Protein AF-A0A9E6JP73-F1 (afdb_monomer_lite)

Structure (mmCIF, N/CA/C/O backbone):
data_AF-A0A9E6JP73-F1
#
_entry.id   AF-A0A9E6JP73-F1
#
loop_
_atom_site.group_PDB
_atom_site.id
_atom_site.type_symbol
_atom_site.label_atom_id
_atom_site.label_alt_id
_atom_site.label_comp_id
_atom_site.label_asym_id
_atom_site.label_entity_id
_atom_site.label_seq_id
_atom_site.pdbx_PDB_ins_code
_atom_site.Cartn_x
_atom_site.Cartn_y
_atom_site.Cartn_z
_atom_site.occupancy
_atom_site.B_iso_or_equiv
_atom_site.auth_seq_id
_atom_site.auth_comp_id
_atom_site.auth_asym_id
_atom_site.auth_atom_id
_atom_site.pdbx_PDB_model_num
ATOM 1 N N . MET A 1 1 ? -28.895 -33.924 18.193 1.00 54.66 1 MET A N 1
ATOM 2 C CA . MET A 1 1 ? -29.326 -32.938 17.180 1.00 54.66 1 MET A CA 1
ATOM 3 C C . MET A 1 1 ? -28.759 -31.602 17.614 1.00 54.66 1 MET A C 1
ATOM 5 O O . MET A 1 1 ? -28.974 -31.244 18.760 1.00 54.66 1 MET A O 1
ATOM 9 N N . ILE A 1 2 ? -27.958 -30.942 16.778 1.00 69.50 2 ILE A N 1
ATOM 10 C CA . ILE A 1 2 ? -27.460 -29.594 17.080 1.00 69.50 2 ILE A CA 1
ATOM 11 C C . ILE A 1 2 ? -28.589 -28.633 16.706 1.00 69.50 2 ILE A C 1
ATOM 13 O O . ILE A 1 2 ? -29.027 -28.636 15.554 1.00 69.50 2 ILE A O 1
ATOM 17 N N . GLU A 1 3 ? -29.104 -27.882 17.678 1.00 80.12 3 GLU A N 1
ATOM 18 C CA . GLU A 1 3 ? -30.056 -26.805 17.409 1.00 80.12 3 GLU A CA 1
ATOM 19 C C . GLU A 1 3 ? -29.406 -25.773 16.484 1.00 80.12 3 GLU A C 1
ATOM 21 O O . GLU A 1 3 ? -28.253 -25.378 16.674 1.00 80.12 3 GLU A O 1
ATOM 26 N N . LYS A 1 4 ? -30.131 -25.364 15.439 1.00 83.00 4 LYS A N 1
ATOM 27 C CA . LYS A 1 4 ? -29.677 -24.290 14.555 1.00 83.00 4 LYS A CA 1
ATOM 28 C C . LYS A 1 4 ? -29.639 -22.989 15.353 1.00 83.00 4 LYS A C 1
ATOM 30 O O . LYS A 1 4 ? -30.662 -22.579 15.891 1.00 83.00 4 LYS A O 1
ATOM 35 N N . LEU A 1 5 ? -28.473 -22.346 15.386 1.00 87.75 5 LEU A N 1
ATOM 36 C CA . LEU A 1 5 ? -28.318 -21.019 15.966 1.00 87.75 5 LEU A CA 1
ATOM 37 C C . LEU A 1 5 ? -29.111 -20.005 15.132 1.00 87.75 5 LEU A C 1
ATOM 39 O O . LEU A 1 5 ? -28.959 -19.949 13.910 1.00 87.75 5 LEU A O 1
ATOM 43 N N . ASP A 1 6 ? -29.937 -19.201 15.791 1.00 92.69 6 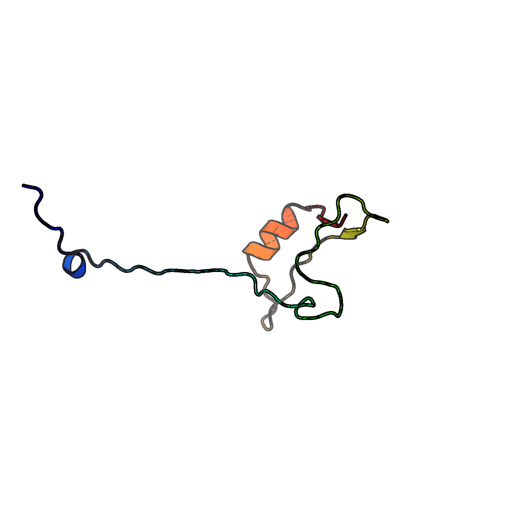ASP A N 1
ATOM 44 C CA . ASP A 1 6 ? -30.576 -18.053 15.163 1.00 92.69 6 ASP A CA 1
ATOM 45 C C . ASP A 1 6 ? -29.580 -16.888 15.089 1.00 92.69 6 ASP A C 1
ATOM 47 O O . ASP A 1 6 ? -29.308 -16.187 16.063 1.00 92.69 6 ASP A O 1
ATOM 51 N N . TYR A 1 7 ? -29.007 -16.695 13.905 1.00 92.88 7 TYR A N 1
ATOM 52 C CA . TYR A 1 7 ? -28.014 -15.654 13.658 1.00 92.88 7 TYR A CA 1
ATOM 53 C C . TYR A 1 7 ? -28.576 -14.234 13.783 1.00 92.88 7 TYR A C 1
ATOM 55 O O . TYR A 1 7 ? -27.815 -13.307 14.066 1.00 92.88 7 TYR A O 1
ATOM 63 N N . GLN A 1 8 ? -29.886 -14.054 13.586 1.00 92.94 8 GLN A N 1
ATOM 64 C CA . GLN A 1 8 ? -30.515 -12.743 13.681 1.00 92.94 8 GLN A CA 1
ATOM 65 C C . GLN A 1 8 ? -30.626 -12.299 15.141 1.00 92.94 8 GLN A C 1
ATOM 67 O O . GLN A 1 8 ? -30.218 -11.182 15.460 1.00 92.94 8 GLN A O 1
ATOM 72 N N . SER A 1 9 ? -31.111 -13.163 16.042 1.00 94.75 9 SER A N 1
ATOM 73 C CA . SER A 1 9 ? -31.124 -12.848 17.481 1.00 94.75 9 SER A CA 1
ATOM 74 C C . SER A 1 9 ? -29.723 -12.763 18.085 1.00 94.75 9 SER A C 1
ATOM 76 O O . SER A 1 9 ? -29.508 -11.975 19.003 1.00 94.75 9 SER A O 1
ATOM 78 N N . ALA A 1 10 ? -28.749 -13.494 17.532 1.00 93.19 10 ALA A N 1
ATOM 79 C CA . ALA A 1 10 ? -27.341 -13.358 17.902 1.00 93.19 10 ALA A CA 1
ATOM 80 C C . ALA A 1 10 ? -26.697 -12.038 17.426 1.00 93.19 10 ALA A C 1
ATOM 82 O O . ALA A 1 10 ? -25.556 -11.757 17.792 1.00 93.19 10 ALA A O 1
ATOM 83 N N . GLY A 1 11 ? -27.394 -11.235 16.609 1.00 96.12 11 GLY A N 1
ATOM 84 C CA . GLY A 1 11 ? -26.883 -9.962 16.099 1.00 96.12 11 GLY A CA 1
ATOM 85 C C . GLY A 1 11 ? -25.691 -10.124 15.155 1.00 96.12 11 GLY A C 1
ATOM 86 O O . GLY A 1 11 ? -24.798 -9.277 15.148 1.00 96.12 11 GLY A O 1
ATOM 87 N N . LEU A 1 12 ? -25.639 -11.220 14.387 1.00 95.62 12 LEU A N 1
ATOM 88 C CA . LEU A 1 12 ? -24.524 -11.484 13.483 1.00 95.62 12 LEU A CA 1
ATOM 89 C C . LEU A 1 12 ? -24.449 -10.416 12.384 1.00 95.62 12 LEU A C 1
ATOM 91 O O . LEU A 1 12 ? -25.373 -10.252 11.590 1.00 95.62 12 LEU A O 1
ATOM 95 N N . ILE A 1 13 ? -23.294 -9.761 12.289 1.00 96.12 13 ILE A N 1
ATOM 96 C CA . ILE A 1 13 ? -22.920 -8.878 11.184 1.00 96.12 13 ILE A CA 1
ATOM 97 C C . ILE A 1 13 ? -21.660 -9.465 10.549 1.00 96.12 13 ILE A C 1
ATOM 99 O O . ILE A 1 13 ? -20.685 -9.744 11.245 1.00 96.12 13 ILE A O 1
ATOM 103 N N . SER A 1 14 ? -21.681 -9.676 9.234 1.00 95.44 14 SER A N 1
ATOM 104 C CA . SER A 1 14 ? -20.556 -10.248 8.492 1.00 95.44 14 SER A CA 1
ATOM 105 C C . SER A 1 14 ? -20.268 -9.428 7.239 1.00 95.44 14 SER A C 1
ATOM 107 O O . SER A 1 14 ? -21.187 -8.923 6.597 1.00 95.44 14 SER A O 1
ATOM 109 N N . GLY A 1 15 ? -18.984 -9.297 6.910 1.00 96.81 15 GLY A N 1
ATOM 110 C CA . GLY A 1 15 ? -18.493 -8.674 5.687 1.00 96.81 15 GLY A CA 1
ATOM 111 C C . GLY A 1 15 ? -17.577 -9.636 4.936 1.00 96.81 15 GLY A C 1
ATOM 112 O O . GLY A 1 15 ? -16.894 -10.456 5.550 1.00 96.81 15 GLY A O 1
ATOM 113 N N . LEU A 1 16 ? -17.572 -9.531 3.609 1.00 97.56 16 LEU A N 1
ATOM 114 C CA . LEU A 1 16 ? -16.698 -10.291 2.722 1.00 97.56 16 LEU A CA 1
ATOM 115 C C . LEU A 1 16 ? -15.885 -9.313 1.875 1.00 97.56 16 LEU A C 1
ATOM 117 O O . LEU A 1 16 ? -16.454 -8.425 1.243 1.00 97.56 16 LEU A O 1
ATOM 121 N N . GLU A 1 17 ? -14.572 -9.511 1.832 1.00 97.88 17 GLU A N 1
ATOM 122 C CA . GLU A 1 17 ? -13.653 -8.735 1.003 1.00 97.88 17 GLU A CA 1
ATOM 123 C C . GLU A 1 17 ? -12.914 -9.672 0.043 1.00 97.88 17 GLU A C 1
ATOM 125 O O . GLU A 1 17 ? -12.409 -10.719 0.449 1.00 97.88 17 GLU A O 1
ATOM 130 N N . VAL A 1 18 ? -12.880 -9.315 -1.243 1.00 98.06 18 VAL A N 1
ATOM 131 C CA . VAL A 1 18 ? -12.294 -10.142 -2.307 1.00 98.06 18 VAL A CA 1
ATOM 132 C C . VAL A 1 18 ? -11.346 -9.293 -3.143 1.00 98.06 18 VAL A C 1
ATOM 134 O O . VAL A 1 18 ? -11.726 -8.233 -3.635 1.00 98.06 18 VAL A O 1
ATOM 137 N N . HIS A 1 19 ? -10.117 -9.776 -3.327 1.00 97.88 19 HIS A N 1
ATOM 138 C CA . HIS A 1 19 ? -9.101 -9.155 -4.181 1.00 97.88 19 HIS A CA 1
ATOM 139 C C . HIS A 1 19 ? -8.808 -10.080 -5.364 1.00 97.88 19 HIS A C 1
ATOM 141 O O . HIS A 1 19 ? -8.571 -11.269 -5.171 1.00 97.88 19 HIS A O 1
ATOM 147 N N . GLN A 1 20 ? -8.807 -9.537 -6.585 1.00 96.69 20 GLN A N 1
ATOM 148 C CA . GLN A 1 20 ? -8.533 -10.282 -7.818 1.00 96.69 20 GLN A CA 1
ATOM 149 C C . GLN A 1 20 ? -7.631 -9.459 -8.741 1.00 96.69 20 GLN A C 1
A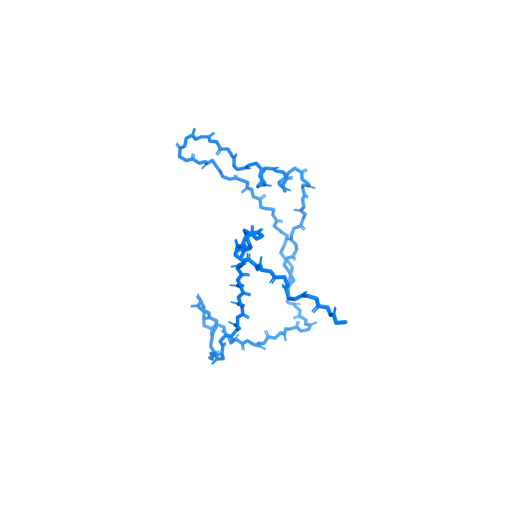TOM 151 O O . GLN A 1 20 ? -7.929 -8.306 -9.051 1.00 96.69 20 GLN A O 1
ATOM 156 N N . GLN A 1 21 ? -6.549 -10.066 -9.229 1.00 95.94 21 GLN A N 1
ATOM 157 C CA . GLN A 1 21 ? -5.727 -9.462 -10.277 1.00 95.94 21 GLN A CA 1
ATOM 158 C C . GLN A 1 21 ? -6.419 -9.591 -11.640 1.00 95.94 21 GLN A C 1
ATOM 160 O O . GLN A 1 21 ? -6.948 -10.652 -11.985 1.00 95.94 21 GLN A O 1
ATOM 165 N N . LEU A 1 22 ? -6.402 -8.514 -12.428 1.00 95.06 22 LEU A N 1
ATOM 166 C CA . LEU A 1 22 ? -6.922 -8.522 -13.794 1.00 95.06 22 LEU A CA 1
ATOM 167 C C . LEU A 1 22 ? -5.862 -9.046 -14.766 1.00 95.06 22 LEU A C 1
ATOM 169 O O . LEU A 1 22 ? -4.695 -8.665 -14.687 1.00 95.06 22 LEU A O 1
ATOM 173 N N . LEU A 1 23 ? -6.288 -9.870 -15.723 1.00 95.31 23 LEU A N 1
ATOM 174 C CA . LEU A 1 23 ? -5.434 -10.333 -16.813 1.00 95.31 23 LEU A CA 1
ATOM 175 C C . LEU A 1 23 ? -5.376 -9.271 -17.919 1.00 95.31 23 LEU A C 1
ATOM 177 O O . LEU A 1 23 ? -6.076 -9.355 -18.927 1.00 95.31 23 LEU A O 1
ATOM 181 N N . THR A 1 24 ? -4.567 -8.238 -17.705 1.00 96.62 24 THR A N 1
ATOM 182 C CA . THR A 1 24 ? -4.305 -7.178 -18.688 1.00 96.62 24 THR A CA 1
ATOM 183 C C . THR A 1 24 ? -2.923 -7.340 -19.313 1.00 96.62 24 THR A C 1
ATOM 185 O O . THR A 1 24 ? -2.028 -7.941 -18.728 1.00 96.62 24 THR A O 1
ATOM 188 N N . ALA A 1 25 ? -2.717 -6.771 -20.504 1.00 96.88 25 ALA A N 1
ATOM 189 C CA . ALA A 1 25 ? -1.396 -6.765 -21.137 1.00 96.88 25 ALA A CA 1
ATOM 190 C C . ALA A 1 25 ? -0.388 -5.876 -20.382 1.00 96.88 25 ALA A C 1
ATOM 192 O O . ALA A 1 25 ? 0.796 -6.198 -20.321 1.00 96.88 25 ALA A O 1
ATOM 193 N N . HIS A 1 26 ? -0.854 -4.773 -19.783 1.00 97.56 26 HIS A N 1
ATOM 194 C CA . HIS A 1 26 ? -0.026 -3.796 -19.073 1.00 97.56 26 HIS A CA 1
ATOM 195 C C . HIS A 1 26 ? -0.562 -3.496 -17.668 1.00 97.56 26 HIS A C 1
ATOM 197 O O . HIS A 1 26 ? -1.746 -3.713 -17.391 1.00 97.56 26 HIS A O 1
ATOM 203 N N . LYS A 1 27 ? 0.307 -2.986 -16.785 1.00 96.44 27 LYS A N 1
ATOM 204 C CA . LYS A 1 27 ? -0.068 -2.502 -15.444 1.00 96.44 27 LYS A CA 1
ATOM 205 C C . LYS A 1 27 ? -1.024 -1.301 -15.537 1.00 96.44 27 LYS A C 1
ATOM 207 O O . LYS A 1 27 ? -1.081 -0.608 -16.544 1.00 96.44 27 LYS A O 1
ATOM 212 N N . LEU A 1 28 ? -1.751 -1.022 -14.453 1.00 97.06 28 LEU A N 1
ATOM 213 C CA . LEU A 1 28 ? -2.834 -0.027 -14.448 1.00 97.06 28 LEU A CA 1
ATOM 214 C C . LEU A 1 28 ? -2.377 1.412 -14.760 1.00 97.06 28 LEU A C 1
ATOM 216 O O . LEU A 1 28 ? -3.082 2.141 -15.449 1.00 97.06 28 LEU A O 1
ATOM 220 N N . PHE A 1 29 ? -1.198 1.818 -14.278 1.00 97.56 29 PHE A N 1
ATOM 221 C CA . PHE A 1 29 ? -0.705 3.200 -14.389 1.00 97.56 29 PHE A CA 1
ATOM 222 C C . PHE A 1 29 ? 0.612 3.333 -15.166 1.00 97.56 29 PHE A C 1
ATOM 224 O O . PHE A 1 29 ? 1.258 4.378 -15.128 1.00 97.56 29 PHE A O 1
ATOM 231 N N . CYS A 1 30 ? 1.037 2.286 -15.876 1.00 97.38 30 CYS A N 1
ATOM 232 C CA . CYS A 1 30 ? 2.207 2.351 -16.747 1.00 97.38 30 CYS A CA 1
ATOM 233 C C . CYS A 1 30 ? 2.105 1.343 -17.896 1.00 97.38 30 CYS A C 1
ATOM 235 O O . CYS A 1 30 ? 1.273 0.445 -17.892 1.00 97.38 30 CYS A O 1
ATOM 237 N N . ARG A 1 31 ? 2.987 1.470 -18.891 1.00 97.12 31 ARG A N 1
ATOM 238 C CA . ARG A 1 31 ? 3.025 0.566 -20.055 1.00 97.12 31 ARG A CA 1
ATOM 239 C C . ARG A 1 31 ? 3.820 -0.721 -19.803 1.00 97.12 31 ARG A C 1
ATOM 241 O O . ARG A 1 31 ? 4.048 -1.488 -20.733 1.00 97.12 31 ARG A O 1
ATOM 248 N N . CYS A 1 32 ? 4.269 -0.968 -18.574 1.00 95.25 32 CYS A N 1
ATOM 249 C CA . CYS A 1 32 ? 5.008 -2.185 -18.256 1.00 95.25 32 CYS A CA 1
ATOM 250 C C . CYS A 1 32 ? 4.087 -3.407 -18.380 1.00 95.25 32 CYS A C 1
ATOM 252 O O . CYS A 1 32 ? 2.920 -3.304 -17.991 1.00 95.25 32 CYS A O 1
ATOM 254 N N . PRO A 1 33 ? 4.586 -4.552 -18.875 1.00 94.88 33 PRO A N 1
ATOM 255 C CA . PRO A 1 33 ? 3.817 -5.791 -18.899 1.00 94.88 33 PRO A CA 1
ATOM 256 C C . PRO A 1 33 ? 3.335 -6.179 -17.491 1.00 94.88 33 PRO A C 1
ATOM 258 O O . PRO A 1 33 ? 4.063 -6.019 -16.505 1.00 94.88 33 PRO A O 1
ATOM 261 N N . ALA A 1 34 ? 2.091 -6.650 -17.388 1.00 95.06 34 ALA A N 1
ATOM 262 C CA . ALA A 1 34 ? 1.540 -7.182 -16.141 1.00 95.06 34 ALA A CA 1
ATOM 263 C C . ALA A 1 34 ? 1.874 -8.677 -15.983 1.00 95.06 34 ALA A C 1
ATOM 265 O O . ALA A 1 34 ? 2.168 -9.361 -16.959 1.00 95.06 34 ALA A O 1
ATOM 266 N N . GLY A 1 35 ? 1.850 -9.182 -14.747 1.00 88.62 35 GLY A N 1
ATOM 267 C CA . GLY A 1 35 ? 2.077 -10.605 -14.451 1.00 88.62 35 GLY A CA 1
ATOM 268 C C . GLY A 1 35 ? 3.520 -11.099 -14.613 1.00 88.62 35 GLY A C 1
ATOM 269 O O . GLY A 1 35 ? 3.767 -12.283 -14.413 1.00 88.62 35 GLY A O 1
ATOM 270 N N . LEU A 1 36 ? 4.470 -10.222 -14.953 1.00 85.50 36 LEU A N 1
ATOM 271 C CA . LEU A 1 36 ? 5.891 -10.561 -14.977 1.00 85.50 36 LEU A CA 1
ATOM 2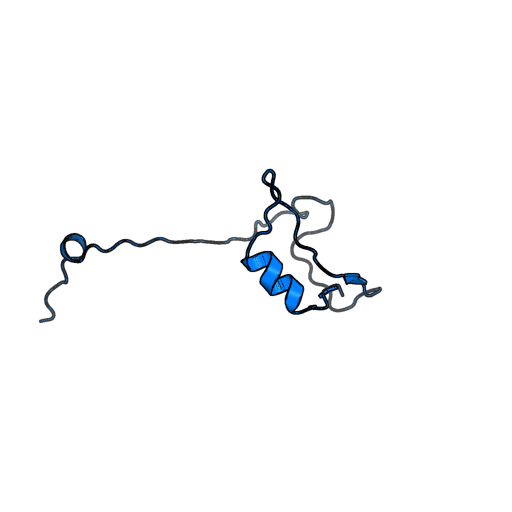72 C C . LEU A 1 36 ? 6.532 -10.293 -13.615 1.00 85.50 36 LEU A C 1
ATOM 274 O O . LEU A 1 36 ? 6.451 -9.179 -13.091 1.00 85.50 36 LEU A O 1
ATOM 278 N N . TYR A 1 37 ? 7.200 -11.317 -13.096 1.00 83.75 37 TYR A N 1
ATOM 279 C CA . TYR A 1 37 ? 8.058 -11.260 -11.921 1.00 83.75 37 TYR A CA 1
ATOM 280 C C . TYR A 1 37 ? 9.498 -11.468 -12.385 1.00 83.75 37 TYR A C 1
ATOM 282 O O . TYR A 1 37 ? 9.750 -12.283 -13.271 1.00 83.75 37 TYR A O 1
ATOM 290 N N . THR A 1 38 ? 10.420 -10.681 -11.846 1.00 81.94 38 THR A N 1
ATOM 291 C CA . THR A 1 38 ? 11.839 -10.723 -12.203 1.00 81.94 38 THR A CA 1
ATOM 292 C C . THR A 1 38 ? 12.620 -11.430 -11.104 1.00 81.94 38 THR A C 1
ATOM 294 O O . THR A 1 38 ? 12.449 -11.102 -9.933 1.00 81.94 38 THR A O 1
ATOM 297 N N . ASP A 1 39 ? 13.498 -12.359 -11.482 1.00 87.19 39 ASP A N 1
ATOM 298 C CA . ASP A 1 39 ? 14.385 -13.066 -10.541 1.00 87.19 39 ASP A CA 1
ATOM 299 C C . ASP A 1 39 ? 15.712 -12.321 -10.305 1.00 87.19 39 ASP A C 1
ATOM 301 O O . ASP A 1 39 ? 16.494 -12.681 -9.427 1.00 87.19 39 ASP A O 1
ATOM 305 N N . SER A 1 40 ? 15.973 -11.284 -11.103 1.00 92.19 40 SER A N 1
ATOM 306 C CA . SER A 1 40 ? 17.148 -10.420 -11.020 1.00 92.19 40 SER A CA 1
ATOM 307 C C . SER A 1 40 ? 16.760 -8.957 -11.200 1.00 92.19 40 SER A C 1
ATOM 309 O O . SER A 1 40 ? 15.771 -8.649 -11.871 1.00 92.19 40 SER A O 1
ATOM 311 N N . HIS A 1 41 ? 17.583 -8.065 -10.664 1.00 91.25 41 HIS A N 1
ATOM 312 C CA . HIS A 1 41 ? 17.395 -6.623 -10.682 1.00 91.25 41 HIS A CA 1
ATOM 313 C C . HIS A 1 41 ? 18.658 -5.887 -11.130 1.00 91.25 41 HIS A C 1
ATOM 315 O O . HIS A 1 41 ? 19.780 -6.313 -10.867 1.00 91.25 41 HIS A O 1
ATOM 321 N N . ASP A 1 42 ? 18.466 -4.759 -11.813 1.00 94.31 42 ASP A N 1
ATOM 322 C CA . ASP A 1 42 ? 19.569 -3.937 -12.326 1.00 94.31 42 ASP A CA 1
ATOM 323 C C . ASP A 1 42 ? 20.122 -2.958 -11.275 1.00 94.31 42 ASP A C 1
ATOM 325 O O . ASP A 1 42 ? 21.179 -2.353 -11.468 1.00 94.31 42 ASP A O 1
ATOM 329 N N . GLY A 1 43 ? 19.413 -2.764 -10.161 1.00 94.50 43 GLY A N 1
ATOM 330 C CA . GLY A 1 43 ? 19.835 -1.875 -9.087 1.00 94.50 43 GLY A CA 1
ATOM 331 C C . GLY A 1 43 ? 18.855 -1.853 -7.923 1.00 94.50 43 GLY A C 1
ATOM 332 O O . GLY A 1 43 ? 17.760 -2.388 -8.007 1.00 94.50 43 GLY A O 1
ATOM 333 N N . GLU A 1 44 ? 19.256 -1.199 -6.836 1.00 95.94 44 GLU A N 1
ATOM 334 C CA . GLU A 1 44 ? 18.495 -1.161 -5.586 1.00 95.94 44 GLU A CA 1
ATOM 335 C C . GLU A 1 44 ? 18.183 0.280 -5.185 1.00 95.94 44 GLU A C 1
ATOM 337 O O . GLU A 1 44 ? 18.998 1.192 -5.365 1.00 95.94 44 GLU A O 1
ATOM 342 N N . VAL A 1 45 ? 16.997 0.499 -4.614 1.00 97.69 45 VAL A N 1
ATOM 343 C CA . VAL A 1 45 ? 16.565 1.825 -4.157 1.00 97.69 45 VAL A CA 1
ATOM 344 C C . VAL A 1 45 ? 16.065 1.759 -2.720 1.00 97.69 45 VAL A C 1
ATOM 346 O O . VAL A 1 45 ? 14.980 1.247 -2.448 1.00 97.69 45 VAL A O 1
ATOM 349 N N . LEU A 1 46 ? 16.817 2.374 -1.804 1.00 97.81 46 LEU A N 1
ATOM 350 C CA . LEU A 1 46 ? 16.392 2.595 -0.423 1.00 97.81 46 LEU A CA 1
ATOM 351 C C . LEU A 1 46 ? 15.458 3.810 -0.323 1.00 97.81 46 LEU A C 1
ATOM 353 O O . LEU A 1 46 ? 15.784 4.921 -0.760 1.00 97.81 46 LEU A O 1
ATOM 357 N N . ARG A 1 47 ? 14.293 3.618 0.298 1.00 97.88 47 ARG A N 1
ATOM 358 C CA . ARG A 1 47 ? 13.307 4.664 0.586 1.00 97.88 47 ARG A CA 1
ATOM 359 C C . ARG A 1 47 ? 12.875 4.634 2.050 1.00 97.88 47 ARG A C 1
ATOM 361 O O . ARG A 1 47 ? 12.881 3.599 2.705 1.00 97.88 47 ARG A O 1
ATOM 368 N N . HIS A 1 48 ? 12.422 5.794 2.515 1.00 96.56 48 HIS A N 1
ATOM 369 C CA . HIS A 1 48 ? 11.762 5.973 3.803 1.00 96.56 48 HIS A CA 1
ATOM 370 C C . HIS A 1 48 ? 10.421 6.660 3.569 1.00 96.56 48 HIS A C 1
ATOM 372 O O . HIS A 1 48 ? 10.380 7.732 2.956 1.00 96.56 48 HIS A O 1
ATOM 378 N N . MET A 1 49 ? 9.337 6.064 4.061 1.00 95.44 49 MET A N 1
ATOM 379 C CA . MET A 1 49 ? 8.034 6.729 4.064 1.00 95.44 49 MET A CA 1
ATOM 380 C C . MET A 1 49 ? 8.000 7.793 5.158 1.00 95.44 49 MET A C 1
ATOM 382 O O . MET A 1 49 ? 8.683 7.673 6.175 1.00 95.44 49 MET A O 1
ATOM 386 N N . ARG A 1 50 ? 7.215 8.849 4.947 1.00 94.88 50 ARG A N 1
ATOM 387 C CA . ARG A 1 50 ? 7.013 9.928 5.919 1.00 94.88 50 ARG A CA 1
ATOM 388 C C . ARG A 1 50 ? 5.517 10.161 6.096 1.00 94.88 50 ARG A C 1
ATOM 390 O O . ARG A 1 50 ? 4.806 10.150 5.092 1.00 94.88 50 ARG A O 1
ATOM 397 N N . PRO A 1 51 ? 5.040 10.390 7.326 1.00 95.44 51 PRO A N 1
ATOM 398 C CA . PRO A 1 51 ? 3.660 10.778 7.539 1.00 95.44 51 PRO A CA 1
ATOM 399 C C . PRO A 1 51 ? 3.455 12.199 7.001 1.00 95.44 51 PRO A C 1
ATOM 401 O O . PRO A 1 51 ? 4.381 13.014 6.969 1.00 95.44 51 PRO A O 1
ATOM 404 N N . THR A 1 52 ? 2.238 12.497 6.569 1.00 94.44 52 THR A N 1
ATOM 405 C CA . THR A 1 52 ? 1.847 13.828 6.097 1.00 94.44 52 THR A CA 1
ATOM 406 C C . THR A 1 52 ? 0.794 14.400 7.033 1.00 94.44 52 THR A C 1
ATOM 408 O O . THR A 1 52 ? -0.000 13.652 7.600 1.00 94.44 52 THR A O 1
ATOM 411 N N . LEU A 1 53 ? 0.830 15.718 7.222 1.00 95.75 53 LEU A N 1
ATOM 412 C CA . LEU A 1 53 ? -0.176 16.433 7.997 1.00 95.75 53 LEU A CA 1
ATOM 413 C C . LEU A 1 53 ? -1.519 16.394 7.266 1.00 95.75 53 LEU A C 1
ATOM 415 O O . LEU A 1 53 ? -1.576 16.576 6.049 1.00 95.75 53 LEU A O 1
ATOM 419 N N . SER A 1 54 ? -2.590 16.190 8.022 1.00 93.31 54 SER A N 1
ATOM 420 C CA . SER A 1 54 ? -3.952 16.413 7.557 1.00 93.31 54 SER A CA 1
ATOM 421 C C . SER A 1 54 ? -4.214 17.906 7.345 1.00 93.31 54 SER A C 1
ATOM 423 O O . SER A 1 54 ? -3.423 18.763 7.746 1.00 93.31 54 SER A O 1
ATOM 425 N N . GLU A 1 55 ? -5.368 18.229 6.763 1.00 93.75 55 GLU A N 1
ATOM 426 C CA . GLU A 1 55 ? -5.828 19.616 6.613 1.00 93.7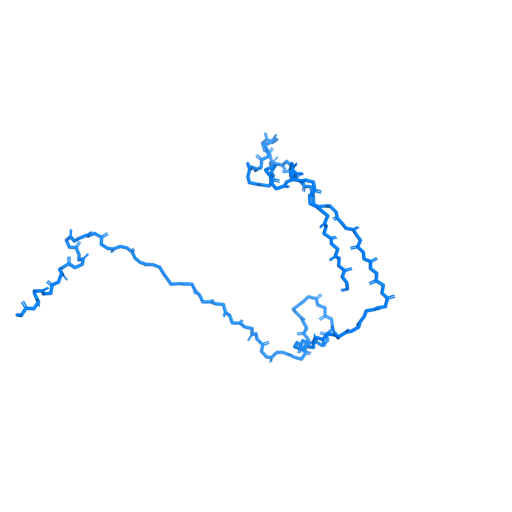5 55 GLU A CA 1
ATOM 427 C C . GLU A 1 55 ? -5.909 20.367 7.956 1.00 93.75 55 GLU A C 1
ATOM 429 O O . GLU A 1 55 ? -5.716 21.579 7.996 1.00 93.75 55 GLU A O 1
ATOM 434 N N . LEU A 1 56 ? -6.132 19.649 9.065 1.00 93.31 56 LEU A N 1
ATOM 435 C CA . LEU A 1 56 ? -6.181 20.200 10.425 1.00 93.31 56 LEU A CA 1
ATOM 436 C C . LEU A 1 56 ? -4.811 20.224 11.122 1.00 93.31 56 LEU A C 1
ATOM 438 O O . LEU A 1 56 ? -4.718 20.592 12.290 1.00 93.31 56 LEU A O 1
ATOM 442 N N . GLY A 1 57 ? -3.739 19.844 10.422 1.00 91.94 57 GLY A N 1
ATOM 443 C CA . GLY A 1 57 ? -2.390 19.813 10.984 1.00 91.94 57 GLY A CA 1
ATOM 444 C C . GLY A 1 57 ? -2.134 18.621 11.908 1.00 91.94 57 GLY A C 1
ATOM 445 O O . GLY A 1 57 ? -1.217 18.669 12.727 1.00 91.94 57 GLY A O 1
ATOM 446 N N . GLU A 1 58 ? -2.913 17.548 11.783 1.00 94.25 58 GLU A N 1
ATOM 447 C CA . GLU A 1 58 ? -2.757 16.337 12.590 1.00 94.25 58 GLU A CA 1
ATOM 448 C C . GLU A 1 58 ? -2.116 15.213 11.774 1.00 94.25 58 GLU A C 1
ATOM 450 O O . GLU A 1 58 ? -2.340 15.092 10.571 1.00 94.25 58 GLU A O 1
ATOM 455 N N . TYR A 1 59 ? -1.323 14.363 12.423 1.00 92.81 59 TYR A N 1
ATOM 456 C CA . TYR A 1 59 ? -0.812 13.145 11.798 1.00 92.81 59 TYR A CA 1
ATOM 457 C C . TYR A 1 59 ? -1.724 11.964 12.107 1.00 92.81 59 TYR A C 1
ATOM 459 O O . TYR A 1 59 ? -2.163 11.800 13.245 1.00 92.81 59 TYR A O 1
ATOM 467 N N . ASP A 1 60 ? -1.917 11.086 11.124 1.00 95.06 60 ASP A N 1
ATOM 468 C CA . ASP A 1 60 ? -2.510 9.777 11.377 1.00 95.06 60 ASP A CA 1
ATOM 469 C C . ASP A 1 60 ? -1.644 8.980 12.368 1.00 95.06 60 ASP A C 1
ATOM 471 O O . ASP A 1 60 ? -0.421 8.861 12.214 1.00 95.06 60 ASP A O 1
ATOM 475 N N . GLY A 1 61 ? -2.288 8.433 13.401 1.00 95.00 61 GLY A N 1
ATOM 476 C CA . GLY A 1 61 ? -1.602 7.717 14.472 1.00 95.00 61 GLY A CA 1
ATOM 477 C C . GLY A 1 61 ? -0.866 6.472 13.976 1.00 95.00 61 GLY A C 1
ATOM 478 O O . GLY A 1 61 ? 0.255 6.211 14.415 1.00 95.00 61 GLY A O 1
ATOM 479 N N . THR A 1 62 ? -1.443 5.741 13.021 1.00 95.25 62 THR A N 1
ATOM 480 C CA . THR A 1 62 ? -0.848 4.519 12.460 1.00 95.25 62 THR A CA 1
ATOM 481 C C . THR A 1 62 ? 0.371 4.852 11.608 1.00 95.25 62 THR A C 1
ATOM 483 O O . THR A 1 62 ? 1.437 4.265 11.799 1.00 95.25 62 THR A O 1
ATOM 486 N N . ALA A 1 63 ? 0.261 5.847 10.725 1.00 95.31 63 ALA A N 1
ATOM 487 C CA . ALA A 1 63 ? 1.372 6.310 9.896 1.00 95.31 63 ALA A CA 1
ATOM 488 C C . ALA A 1 63 ? 2.535 6.846 10.745 1.00 95.31 63 ALA A C 1
ATOM 490 O O . ALA A 1 63 ? 3.703 6.591 10.442 1.00 95.31 63 ALA A O 1
ATOM 491 N N . LEU A 1 64 ? 2.231 7.556 11.839 1.00 95.31 64 LEU A N 1
ATOM 492 C CA . LEU A 1 64 ? 3.245 8.036 12.775 1.00 95.31 64 LEU A CA 1
ATOM 493 C C . LEU A 1 64 ? 3.932 6.882 13.521 1.00 95.31 64 LEU A C 1
ATOM 495 O O . LEU A 1 64 ? 5.142 6.940 13.752 1.00 95.31 64 LEU A O 1
ATOM 499 N N . MET A 1 65 ? 3.184 5.844 13.903 1.00 96.06 65 MET A N 1
ATOM 500 C CA . MET A 1 65 ? 3.746 4.648 14.534 1.00 96.06 65 MET A CA 1
ATOM 501 C C . MET A 1 65 ? 4.667 3.885 13.581 1.00 96.06 65 MET A C 1
ATOM 503 O O . MET A 1 65 ? 5.795 3.585 13.971 1.00 96.06 65 MET A O 1
ATOM 507 N N . GLU A 1 66 ? 4.255 3.660 12.329 1.00 95.69 66 GLU A N 1
ATOM 508 C CA . GLU A 1 66 ? 5.117 3.032 11.317 1.00 95.69 66 GLU A CA 1
ATOM 509 C C . GLU A 1 66 ? 6.376 3.875 11.078 1.00 95.69 66 GLU A C 1
ATOM 511 O O . GLU A 1 66 ? 7.485 3.348 11.080 1.00 95.69 66 GLU A O 1
ATOM 516 N N . PHE A 1 67 ? 6.251 5.202 10.977 1.00 95.12 67 PHE A N 1
ATOM 517 C CA . PHE A 1 67 ? 7.405 6.089 10.805 1.00 95.12 67 PHE A CA 1
ATOM 518 C C . PHE A 1 67 ? 8.429 5.979 11.945 1.00 95.12 67 PHE A C 1
ATOM 520 O O . PHE A 1 67 ? 9.639 5.977 11.705 1.00 95.12 67 PHE A O 1
ATOM 527 N N . LYS A 1 68 ? 7.964 5.839 13.193 1.00 95.69 68 LYS A N 1
ATOM 528 C CA . LYS A 1 68 ? 8.836 5.688 14.370 1.00 95.69 68 LYS A CA 1
ATOM 529 C C . LYS A 1 68 ? 9.655 4.398 14.357 1.00 95.69 68 LYS A C 1
ATOM 531 O O . LYS A 1 68 ? 10.710 4.374 14.988 1.00 95.69 68 LYS A O 1
ATOM 536 N N . THR A 1 69 ? 9.222 3.366 13.628 1.00 96.62 69 THR A N 1
ATOM 537 C CA . THR A 1 69 ? 10.021 2.139 13.447 1.00 96.62 69 THR A CA 1
ATOM 538 C C . THR A 1 69 ? 11.303 2.387 12.649 1.00 96.62 69 THR A C 1
ATOM 540 O O . THR A 1 69 ? 12.214 1.567 12.709 1.00 96.62 69 THR A O 1
ATOM 543 N N . LYS A 1 70 ? 11.394 3.521 11.926 1.00 95.19 70 LYS A N 1
ATOM 544 C CA . LYS A 1 70 ? 12.501 3.864 11.016 1.00 95.19 70 LYS A CA 1
ATOM 545 C C . LYS A 1 70 ? 12.784 2.759 9.997 1.00 95.19 70 LYS A C 1
ATOM 547 O O . LYS A 1 70 ? 13.933 2.503 9.653 1.00 95.19 70 LYS A O 1
ATOM 552 N N . LYS A 1 71 ? 11.725 2.099 9.533 1.00 96.19 71 LYS A N 1
ATOM 553 C CA . LYS A 1 71 ? 11.817 1.012 8.568 1.00 96.19 71 LYS A CA 1
ATOM 554 C C . LYS A 1 71 ? 12.479 1.474 7.273 1.00 96.19 71 LYS A C 1
ATOM 556 O O . LYS A 1 71 ? 12.034 2.432 6.638 1.00 96.19 71 LYS A O 1
ATOM 561 N N . GLU A 1 72 ? 13.505 0.739 6.877 1.00 97.50 72 GLU A N 1
ATOM 562 C CA . GLU A 1 72 ? 14.116 0.829 5.560 1.00 97.50 72 GLU A CA 1
ATOM 563 C C . GLU A 1 72 ? 13.259 0.049 4.557 1.00 97.50 72 GLU A C 1
ATOM 565 O O . GLU A 1 72 ? 12.955 -1.128 4.763 1.00 97.50 72 GLU A O 1
ATOM 570 N N . ILE A 1 73 ? 12.829 0.708 3.478 1.00 97.38 73 ILE A N 1
ATOM 571 C CA . ILE A 1 73 ? 12.108 0.058 2.379 1.00 97.38 73 ILE A CA 1
ATOM 572 C C . ILE A 1 73 ? 13.060 -0.038 1.1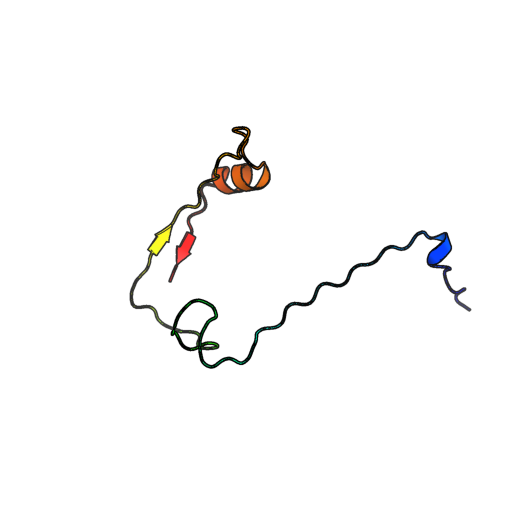99 1.00 97.38 73 ILE A C 1
ATOM 574 O O . ILE A 1 73 ? 13.368 0.970 0.561 1.00 97.38 73 ILE A O 1
ATOM 578 N N . ILE A 1 74 ? 13.519 -1.253 0.926 1.00 96.69 74 ILE A N 1
ATOM 579 C CA . ILE A 1 74 ? 14.413 -1.551 -0.187 1.00 96.69 74 ILE A CA 1
ATOM 580 C C . ILE A 1 74 ? 13.559 -2.067 -1.344 1.00 96.69 74 ILE A C 1
ATOM 582 O O . ILE A 1 74 ? 12.920 -3.112 -1.230 1.00 96.69 74 ILE A O 1
ATOM 586 N N . TYR A 1 75 ? 13.528 -1.312 -2.441 1.00 95.06 75 TYR A N 1
ATOM 587 C CA . TYR A 1 75 ? 13.0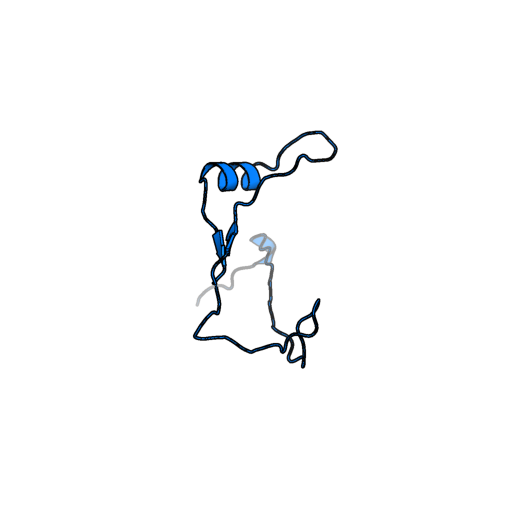25 -1.801 -3.721 1.00 95.06 75 TYR A CA 1
ATOM 588 C C . TYR A 1 75 ? 14.187 -2.439 -4.474 1.00 95.06 75 TYR A C 1
ATOM 590 O O . TYR A 1 75 ? 15.184 -1.760 -4.737 1.00 95.06 75 TYR A O 1
ATOM 598 N N . LEU A 1 76 ? 14.038 -3.729 -4.758 1.00 90.62 76 LEU A N 1
ATOM 599 C CA . LEU A 1 76 ? 14.925 -4.519 -5.599 1.00 90.62 76 LEU A CA 1
ATOM 600 C C . LEU A 1 76 ? 14.387 -4.490 -7.030 1.00 90.62 76 LEU A C 1
ATOM 602 O O . LEU A 1 76 ? 13.149 -4.607 -7.191 1.00 90.62 76 LEU A O 1
#

pLDDT: mean 93.45, std 6.5, range [54.66, 98.06]

Secondary structure (DSSP, 8-state):
-PPPP-TTTTT-------------SB-TTSSSBSS---S--S--EEE-----B-TTS-B-HHHHHHHHTT--EEE-

Radius of gyration: 22.23 Å; chains: 1; bounding box: 51×53×39 Å

Sequence (76 aa):
MIEKLDYQSAGLISGLEVHQQLLTAHKLFCRCPAGLYTDSHDGEVLRHMRPTLSELGEYDGTALMEFKTKKEIIYL

Foldseek 3Di:
DDDDDDCVVVVDDDDDDDDDDDPDQADPPDRHGPPDDDPDDPDKDKDADDFDADPVRDTDPVRVVVNVVVDIDMDD